Protein AF-A0A941WTY3-F1 (afdb_monomer_lite)

pLDDT: mean 93.13, std 7.0, range [55.88, 98.69]

Radius of gyration: 13.96 Å; chains: 1; bounding box: 29×38×30 Å

Structure (mmCIF, N/CA/C/O backbone):
data_AF-A0A941WTY3-F1
#
_entry.id   AF-A0A941WTY3-F1
#
loop_
_atom_site.group_PDB
_atom_site.id
_atom_site.type_symbol
_atom_site.label_atom_id
_atom_site.label_alt_id
_atom_site.label_comp_id
_atom_site.label_asym_id
_atom_site.label_entity_id
_atom_site.label_seq_id
_atom_site.pdbx_PDB_ins_code
_atom_site.Cartn_x
_atom_site.Cartn_y
_atom_site.Cartn_z
_atom_site.occupancy
_atom_site.B_iso_or_equiv
_atom_site.auth_seq_id
_atom_site.auth_comp_id
_atom_site.auth_asym_id
_atom_site.auth_atom_id
_atom_site.pdbx_PDB_model_num
ATOM 1 N N . SER A 1 1 ? 12.238 -16.392 -7.584 1.00 91.50 1 SER A N 1
ATOM 2 C CA . SER A 1 1 ? 12.641 -15.035 -8.008 1.00 91.50 1 SER A CA 1
ATOM 3 C C . SER A 1 1 ? 11.913 -14.000 -7.163 1.00 91.50 1 SER A C 1
ATOM 5 O O . SER A 1 1 ? 10.817 -14.285 -6.688 1.00 91.50 1 SER A O 1
ATOM 7 N N . THR A 1 2 ? 12.500 -12.818 -6.961 1.00 94.69 2 THR A N 1
ATOM 8 C CA . THR A 1 2 ? 11.845 -11.696 -6.263 1.00 94.69 2 THR A CA 1
ATOM 9 C C . THR A 1 2 ? 10.691 -11.154 -7.104 1.00 94.69 2 THR A C 1
ATOM 11 O O . THR A 1 2 ? 10.848 -10.961 -8.311 1.00 94.69 2 THR A O 1
ATOM 14 N N . ARG A 1 3 ? 9.529 -10.924 -6.481 1.00 92.19 3 ARG A N 1
ATOM 15 C CA . ARG A 1 3 ? 8.309 -10.448 -7.164 1.00 92.19 3 ARG A CA 1
ATOM 16 C C . ARG A 1 3 ? 8.012 -8.969 -6.924 1.00 92.19 3 ARG A C 1
ATOM 18 O O . ARG A 1 3 ? 7.413 -8.320 -7.773 1.00 92.19 3 ARG A O 1
ATOM 25 N N . TRP A 1 4 ? 8.412 -8.452 -5.771 1.00 95.12 4 TRP A N 1
ATOM 26 C CA . TRP A 1 4 ? 8.238 -7.060 -5.378 1.00 95.12 4 TRP A CA 1
ATOM 27 C C . TRP A 1 4 ? 9.135 -6.752 -4.177 1.00 95.12 4 TRP A C 1
ATOM 29 O O . TRP A 1 4 ? 9.662 -7.666 -3.536 1.00 95.12 4 TRP A O 1
ATOM 39 N N . ARG A 1 5 ? 9.325 -5.462 -3.907 1.00 96.88 5 ARG A N 1
ATOM 40 C CA . ARG A 1 5 ? 10.105 -4.908 -2.798 1.00 96.88 5 ARG A CA 1
ATOM 41 C C . ARG A 1 5 ? 9.295 -3.822 -2.098 1.00 96.88 5 ARG A C 1
ATOM 43 O O . ARG A 1 5 ? 8.485 -3.145 -2.730 1.00 96.88 5 ARG A O 1
ATOM 50 N N . THR A 1 6 ? 9.543 -3.635 -0.805 1.00 97.88 6 THR A N 1
ATOM 51 C CA . THR A 1 6 ? 8.953 -2.541 -0.020 1.00 97.88 6 THR A CA 1
ATOM 52 C C . THR A 1 6 ? 9.976 -1.885 0.879 1.00 97.88 6 THR A C 1
ATOM 54 O O . THR A 1 6 ? 10.868 -2.554 1.398 1.00 97.88 6 THR A O 1
ATOM 57 N N . VAL A 1 7 ? 9.799 -0.586 1.107 1.00 98.31 7 VAL A N 1
ATOM 58 C CA . VAL A 1 7 ? 10.575 0.195 2.074 1.00 98.31 7 VAL A CA 1
ATOM 59 C C . VAL A 1 7 ? 9.602 0.965 2.958 1.00 98.31 7 VAL A C 1
ATOM 61 O O . VAL A 1 7 ? 8.670 1.593 2.460 1.00 98.31 7 VAL A O 1
ATOM 64 N N . CYS A 1 8 ? 9.821 0.926 4.271 1.00 98.50 8 CYS A N 1
ATOM 65 C CA . CYS A 1 8 ? 9.001 1.638 5.246 1.00 98.50 8 CYS A CA 1
ATOM 66 C C . CYS A 1 8 ? 9.801 2.799 5.838 1.00 98.50 8 CYS A C 1
ATOM 68 O O . CYS A 1 8 ? 10.692 2.580 6.659 1.00 98.50 8 CYS A O 1
ATOM 70 N N . ASP A 1 9 ? 9.456 4.031 5.470 1.00 98.44 9 ASP A N 1
ATOM 71 C CA . ASP A 1 9 ? 9.920 5.216 6.188 1.00 98.44 9 ASP A CA 1
ATOM 72 C C . ASP A 1 9 ? 9.063 5.381 7.445 1.00 98.44 9 ASP A C 1
ATOM 74 O O . ASP A 1 9 ? 7.969 5.953 7.424 1.00 98.44 9 ASP A O 1
ATOM 78 N N . GLN A 1 10 ? 9.558 4.822 8.548 1.00 98.38 10 GLN A N 1
ATOM 79 C CA . GLN A 1 10 ? 8.836 4.790 9.819 1.00 98.38 10 GLN A CA 1
ATOM 80 C C . GLN A 1 10 ? 8.668 6.189 10.427 1.00 98.38 10 GLN A C 1
ATOM 82 O O . GLN A 1 10 ? 7.655 6.451 11.071 1.00 98.38 10 GLN A O 1
ATOM 87 N N . LYS A 1 11 ? 9.622 7.103 10.195 1.00 98.31 11 LYS A N 1
ATOM 88 C CA . LYS A 1 11 ? 9.596 8.458 10.762 1.00 98.31 11 LYS A CA 1
ATOM 89 C C . LYS A 1 11 ? 8.524 9.311 10.094 1.00 98.31 11 LYS A C 1
ATOM 91 O O . LYS A 1 11 ? 7.745 9.967 10.779 1.00 98.31 11 LYS A O 1
ATOM 96 N N . ASN A 1 12 ? 8.471 9.284 8.764 1.00 98.12 12 ASN A N 1
ATOM 97 C CA . ASN A 1 12 ? 7.517 10.086 7.998 1.00 98.12 12 ASN A CA 1
ATOM 98 C C . ASN A 1 12 ? 6.209 9.337 7.704 1.00 98.12 12 ASN A C 1
ATOM 100 O O . ASN A 1 12 ? 5.288 9.918 7.135 1.00 98.12 12 ASN A O 1
ATOM 104 N N . ARG A 1 13 ? 6.104 8.067 8.122 1.00 98.31 13 ARG A N 1
ATOM 105 C CA . ARG A 1 13 ? 4.950 7.182 7.898 1.00 98.31 13 ARG A CA 1
ATOM 106 C C . ARG A 1 13 ? 4.627 7.032 6.409 1.00 98.31 13 ARG A C 1
ATOM 108 O O . ARG A 1 13 ? 3.483 7.183 5.986 1.00 98.31 13 ARG A O 1
ATOM 115 N N . VAL A 1 14 ? 5.649 6.729 5.610 1.00 98.69 14 VAL A N 1
ATOM 116 C CA . VAL A 1 14 ? 5.510 6.500 4.166 1.00 98.69 14 VAL A CA 1
ATOM 117 C C . VAL A 1 14 ? 5.876 5.057 3.832 1.00 98.69 14 VAL A C 1
ATOM 119 O O . VAL A 1 14 ? 6.924 4.560 4.240 1.00 98.69 14 VAL A O 1
ATOM 122 N N . TYR A 1 15 ? 5.012 4.390 3.072 1.00 98.56 15 TYR A N 1
ATOM 123 C CA . TYR A 1 15 ? 5.207 3.020 2.606 1.00 98.56 15 TYR A CA 1
ATOM 124 C C . TYR A 1 15 ? 5.474 3.013 1.102 1.00 98.56 15 TYR A C 1
ATOM 126 O O . TYR A 1 15 ? 4.621 3.431 0.322 1.00 98.56 15 TYR A O 1
ATOM 134 N N . TYR A 1 16 ? 6.648 2.553 0.690 1.00 98.25 16 TYR A N 1
ATOM 135 C CA . TYR A 1 16 ? 7.039 2.438 -0.714 1.00 98.25 16 TYR A CA 1
ATOM 136 C C . TYR A 1 16 ? 6.841 1.004 -1.190 1.00 98.25 16 TYR A C 1
ATOM 138 O O . TYR A 1 16 ? 7.164 0.065 -0.461 1.00 98.25 16 TYR A O 1
ATOM 146 N N . PHE A 1 17 ? 6.357 0.842 -2.418 1.00 97.44 17 PHE A N 1
ATOM 147 C CA . PHE A 1 17 ? 6.162 -0.448 -3.066 1.00 97.44 17 PHE A CA 1
ATOM 148 C C . PHE A 1 17 ? 6.702 -0.407 -4.494 1.00 97.44 17 PHE A C 1
ATOM 150 O O . PHE A 1 17 ? 6.387 0.499 -5.267 1.00 97.44 17 PHE A O 1
ATOM 157 N N . GLU A 1 18 ? 7.481 -1.424 -4.847 1.00 94.94 18 GLU A N 1
ATOM 158 C CA . GLU A 1 18 ? 8.045 -1.602 -6.179 1.00 94.94 18 GLU A CA 1
ATOM 159 C C . GLU A 1 18 ? 7.790 -3.041 -6.671 1.00 94.94 18 GLU A C 1
ATOM 161 O O . GLU A 1 18 ? 8.323 -3.994 -6.092 1.00 94.94 18 GLU A O 1
ATOM 166 N N . PRO A 1 19 ? 6.979 -3.242 -7.723 1.00 91.31 19 PRO A N 1
ATOM 167 C CA . PRO A 1 19 ? 6.857 -4.531 -8.401 1.00 91.31 19 PRO A CA 1
ATOM 168 C C . PRO A 1 19 ? 8.080 -4.799 -9.293 1.00 91.31 19 PRO A C 1
ATOM 170 O O . PRO A 1 19 ? 8.435 -3.964 -10.111 1.00 91.31 19 PRO A O 1
ATOM 173 N N . THR A 1 20 ? 8.681 -5.993 -9.242 1.00 89.81 20 THR A N 1
ATOM 174 C CA . THR A 1 20 ? 9.889 -6.279 -10.055 1.00 89.81 20 THR A CA 1
ATOM 175 C C . THR A 1 20 ? 9.609 -6.455 -11.549 1.00 89.81 20 THR A C 1
ATOM 177 O O . THR A 1 20 ? 10.534 -6.441 -12.356 1.00 89.81 20 THR A O 1
ATOM 180 N N . LEU A 1 21 ? 8.341 -6.656 -11.921 1.00 85.50 21 LEU A N 1
ATOM 181 C CA . LEU A 1 21 ? 7.894 -6.810 -13.309 1.00 85.50 21 LEU A CA 1
ATOM 182 C C . LEU A 1 21 ? 7.368 -5.506 -13.925 1.00 85.50 21 LEU A C 1
ATOM 184 O O . LEU A 1 21 ? 7.082 -5.490 -15.119 1.00 85.50 21 LEU A O 1
ATOM 188 N N . ALA A 1 22 ? 7.219 -4.435 -13.139 1.00 78.31 22 ALA A N 1
ATOM 189 C CA . ALA A 1 22 ? 6.843 -3.118 -13.648 1.00 78.31 22 ALA A CA 1
ATOM 190 C C . ALA A 1 22 ? 7.983 -2.127 -13.387 1.00 78.31 22 ALA A C 1
ATOM 192 O O 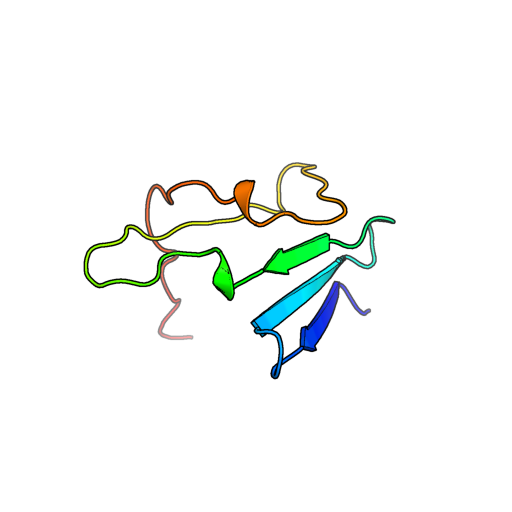. ALA A 1 22 ? 8.721 -2.261 -12.419 1.00 78.31 22 ALA A O 1
ATOM 193 N N . MET A 1 23 ? 8.138 -1.132 -14.257 1.00 78.69 23 MET A N 1
ATOM 194 C CA . MET A 1 23 ? 9.227 -0.153 -14.129 1.00 78.69 23 MET A CA 1
ATOM 195 C C . MET A 1 23 ? 8.939 0.934 -13.083 1.00 78.69 23 MET A C 1
ATOM 197 O O . MET A 1 23 ? 9.849 1.640 -12.661 1.00 78.69 23 MET A O 1
ATOM 201 N N . GLU A 1 24 ? 7.682 1.062 -12.654 1.00 88.19 24 GLU A N 1
ATOM 202 C CA . GLU A 1 24 ? 7.214 2.160 -11.811 1.00 88.19 24 GLU A CA 1
ATOM 203 C C . GLU A 1 24 ? 7.155 1.770 -10.328 1.00 88.19 24 GLU A C 1
ATOM 205 O O . GLU A 1 24 ? 6.547 0.767 -9.947 1.00 88.19 24 GLU A O 1
ATOM 210 N N . THR A 1 25 ? 7.746 2.614 -9.479 1.00 93.88 25 THR A N 1
ATOM 211 C CA . THR A 1 25 ? 7.602 2.569 -8.016 1.00 93.88 25 THR A CA 1
ATOM 212 C C . THR A 1 25 ? 6.537 3.565 -7.580 1.00 93.88 25 THR A C 1
ATOM 214 O O . THR A 1 25 ? 6.455 4.675 -8.112 1.00 93.88 25 THR A O 1
ATOM 217 N N . PHE A 1 26 ? 5.771 3.227 -6.547 1.00 97.00 26 PHE A N 1
ATOM 218 C CA . PHE A 1 26 ? 4.869 4.180 -5.910 1.00 97.00 26 PHE A CA 1
ATOM 219 C C . PHE A 1 26 ? 5.010 4.171 -4.390 1.00 97.00 26 PHE A C 1
ATOM 221 O O . PHE A 1 26 ? 5.567 3.256 -3.781 1.00 97.00 26 PHE A O 1
ATOM 228 N N . ARG A 1 27 ? 4.483 5.223 -3.768 1.00 98.31 27 ARG A N 1
ATOM 229 C CA . ARG A 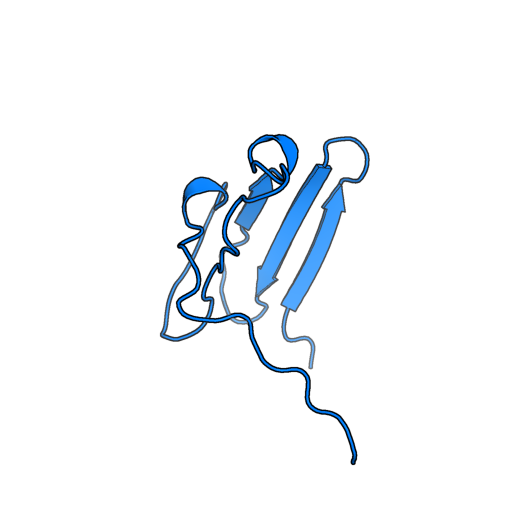1 27 ? 4.432 5.394 -2.319 1.00 98.31 27 ARG A CA 1
ATOM 230 C C . ARG A 1 27 ? 3.020 5.668 -1.833 1.00 98.31 27 ARG A C 1
ATOM 232 O O . ARG A 1 27 ? 2.204 6.257 -2.543 1.00 98.31 27 ARG A O 1
ATOM 239 N N . VAL A 1 28 ? 2.781 5.306 -0.584 1.00 98.50 28 VAL A N 1
ATOM 240 C CA . VAL A 1 28 ? 1.574 5.605 0.180 1.00 98.50 28 VAL A CA 1
ATOM 241 C C . VAL A 1 28 ? 1.977 6.434 1.391 1.00 98.50 28 VAL A C 1
ATOM 243 O O . VAL A 1 28 ? 2.838 6.040 2.173 1.00 98.50 28 VAL A O 1
ATOM 246 N N . ASP A 1 29 ? 1.369 7.604 1.521 1.00 98.44 29 ASP A N 1
ATOM 247 C CA . ASP A 1 29 ? 1.552 8.539 2.622 1.00 98.44 29 ASP A CA 1
ATOM 248 C C . ASP A 1 29 ? 0.495 8.242 3.689 1.00 98.44 29 ASP A C 1
ATOM 250 O O . ASP A 1 29 ? -0.661 8.655 3.577 1.00 98.44 29 ASP A O 1
ATOM 254 N N . LEU A 1 30 ? 0.877 7.477 4.712 1.00 98.12 30 LEU A N 1
ATOM 255 C CA . LEU A 1 30 ? -0.057 7.016 5.740 1.00 98.12 30 LEU A CA 1
ATOM 256 C C . LEU A 1 30 ? -0.572 8.178 6.596 1.00 98.12 30 LEU A C 1
ATOM 258 O O . LEU A 1 30 ? -1.649 8.072 7.171 1.00 98.12 30 LEU A O 1
ATOM 262 N N . ALA A 1 31 ? 0.151 9.302 6.658 1.00 97.12 31 ALA A N 1
ATOM 263 C CA . ALA A 1 31 ? -0.306 10.490 7.375 1.00 97.12 31 ALA A CA 1
ATOM 264 C C . ALA A 1 31 ? -1.510 11.170 6.698 1.00 97.12 31 ALA A C 1
ATOM 266 O O . ALA A 1 31 ? -2.201 11.958 7.339 1.00 97.12 31 ALA A O 1
ATOM 267 N N . LYS A 1 32 ? -1.772 10.865 5.421 1.00 97.31 32 LYS A N 1
ATOM 268 C CA . LYS A 1 32 ? -2.916 11.375 4.648 1.00 97.31 32 LYS A CA 1
ATOM 269 C C . LYS A 1 32 ? -4.100 10.408 4.604 1.00 97.31 32 LYS A C 1
ATOM 271 O O . LYS A 1 32 ? -5.078 10.682 3.911 1.00 97.31 32 LYS A O 1
ATOM 276 N N . ILE A 1 33 ? -4.018 9.280 5.307 1.00 96.38 33 ILE A N 1
ATOM 2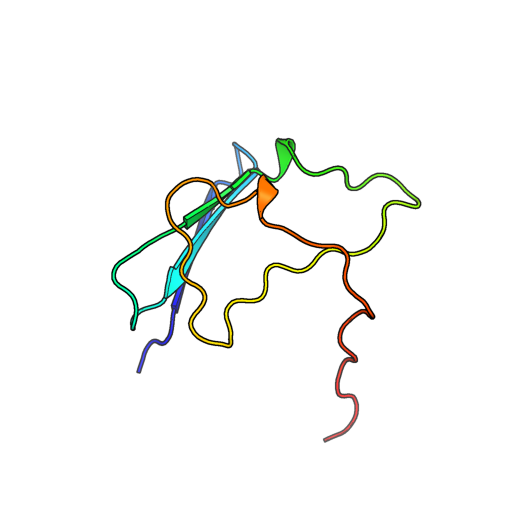77 C CA . ILE A 1 33 ? -5.095 8.295 5.391 1.00 96.38 33 ILE A CA 1
ATOM 278 C C . ILE A 1 33 ? -5.781 8.434 6.747 1.00 96.38 33 ILE A C 1
ATOM 280 O O . ILE A 1 33 ? -5.139 8.385 7.793 1.00 96.38 33 ILE A O 1
ATOM 284 N N . ASP A 1 34 ? -7.104 8.576 6.721 1.00 95.56 34 ASP A N 1
ATOM 285 C CA . ASP A 1 34 ? -7.919 8.531 7.930 1.00 95.56 34 ASP A CA 1
ATOM 286 C C . ASP A 1 34 ? -8.121 7.075 8.374 1.00 95.56 34 ASP A C 1
ATOM 288 O O . ASP A 1 34 ? -8.741 6.289 7.646 1.00 95.56 34 ASP A O 1
ATOM 292 N N . PHE A 1 35 ? -7.569 6.753 9.547 1.00 95.69 35 PHE A N 1
ATOM 293 C CA . PHE A 1 35 ? -7.690 5.475 10.259 1.00 95.69 35 PHE A CA 1
ATOM 294 C C . PHE A 1 35 ? -8.607 5.578 11.491 1.00 95.69 35 PHE A C 1
ATOM 296 O O . PHE A 1 35 ? -8.580 4.710 12.364 1.00 95.69 35 PHE A O 1
ATOM 303 N N . GLY A 1 36 ? -9.390 6.654 11.609 1.00 97.44 36 GLY A N 1
ATOM 304 C CA . GLY A 1 36 ? -10.345 6.840 12.693 1.00 97.44 36 GLY A CA 1
ATOM 305 C C . GLY A 1 36 ? -11.373 5.708 12.774 1.00 97.44 36 GLY A C 1
ATOM 306 O O . GLY A 1 36 ? -11.679 5.021 11.793 1.00 97.44 36 GLY A O 1
ATOM 307 N N . LYS A 1 37 ? -11.940 5.507 13.967 1.00 97.00 37 LYS A N 1
ATOM 308 C CA . LYS A 1 37 ? -12.987 4.503 14.188 1.00 97.00 37 LYS A CA 1
ATOM 309 C C . LYS A 1 37 ? -14.177 4.767 13.257 1.00 97.00 37 LYS A C 1
ATOM 311 O O . LYS A 1 37 ? -14.668 5.887 13.184 1.00 97.00 37 LYS A O 1
ATOM 316 N N . GLY A 1 38 ? -14.661 3.720 12.589 1.00 93.81 38 GLY A N 1
ATOM 317 C CA . GLY A 1 38 ? -15.796 3.806 11.662 1.00 93.81 38 GLY A CA 1
ATOM 318 C C . GLY A 1 38 ? -15.420 4.191 10.229 1.00 93.81 38 GLY A C 1
ATOM 319 O O . GLY A 1 38 ? -16.293 4.206 9.363 1.00 93.81 38 GLY A O 1
ATOM 320 N N . THR A 1 39 ? -14.141 4.458 9.947 1.00 94.62 39 THR A N 1
ATOM 321 C CA . THR A 1 39 ? -13.672 4.596 8.564 1.00 94.62 39 THR A CA 1
ATOM 322 C C . THR A 1 39 ? -13.756 3.246 7.842 1.00 94.62 39 THR A C 1
ATOM 324 O O . THR A 1 39 ? -13.374 2.224 8.416 1.00 94.62 39 THR A O 1
ATOM 327 N N . PRO A 1 40 ? -14.280 3.199 6.603 1.00 92.81 40 PRO A N 1
ATOM 328 C CA . PRO A 1 40 ? -14.395 1.946 5.867 1.00 92.81 40 PRO A CA 1
ATOM 329 C C . PRO A 1 40 ? -13.023 1.455 5.402 1.00 92.81 40 PRO A C 1
ATOM 331 O O . PRO A 1 40 ? -12.128 2.254 5.110 1.00 92.81 40 PRO A O 1
ATOM 334 N N . GLU A 1 41 ? -12.886 0.144 5.230 1.00 94.69 41 GLU A N 1
ATOM 335 C CA . GLU A 1 41 ? -11.697 -0.461 4.647 1.00 94.69 41 GLU A CA 1
ATOM 336 C C . GLU A 1 41 ? -11.490 0.017 3.208 1.00 94.69 41 GLU A C 1
ATOM 338 O O . GLU A 1 41 ? -12.428 0.204 2.420 1.00 94.69 41 GLU A O 1
ATOM 343 N N . ARG A 1 42 ? -10.221 0.192 2.842 1.00 95.31 42 ARG A N 1
ATOM 344 C CA . ARG A 1 42 ? -9.815 0.638 1.512 1.00 95.31 42 ARG A CA 1
ATOM 345 C C . ARG A 1 42 ? -8.786 -0.319 0.932 1.00 95.31 42 ARG A C 1
ATOM 347 O O . ARG A 1 42 ? -7.969 -0.881 1.654 1.00 95.31 42 ARG A O 1
ATOM 354 N N . VAL A 1 43 ? -8.808 -0.468 -0.385 1.00 95.88 43 VAL A N 1
ATOM 355 C CA . VAL A 1 43 ? -7.906 -1.341 -1.135 1.00 95.88 43 VAL A CA 1
ATOM 356 C C . VAL A 1 43 ? -7.295 -0.588 -2.312 1.00 95.88 43 VAL A C 1
ATOM 358 O O . VAL A 1 43 ? -7.980 0.139 -3.036 1.00 95.88 43 VAL A O 1
ATOM 361 N N . LEU A 1 44 ? -5.999 -0.800 -2.523 1.00 95.19 44 LEU A N 1
ATOM 362 C CA . LEU A 1 44 ? -5.297 -0.447 -3.750 1.00 95.19 44 LEU A CA 1
ATOM 363 C C . LEU A 1 44 ? -5.087 -1.738 -4.552 1.00 95.19 44 LEU A C 1
ATOM 365 O O . LEU A 1 44 ? -4.213 -2.543 -4.239 1.00 95.19 44 LEU A O 1
ATOM 369 N N . LYS A 1 45 ? -5.945 -1.994 -5.547 1.00 93.06 45 LYS A N 1
ATOM 370 C CA . LYS A 1 45 ? -5.851 -3.215 -6.369 1.00 93.06 45 LYS A CA 1
ATOM 371 C C . LYS A 1 45 ? -4.665 -3.095 -7.328 1.00 93.06 45 LYS A C 1
ATOM 373 O O . LYS A 1 45 ? -4.689 -2.219 -8.183 1.00 93.06 45 LYS A O 1
ATOM 378 N N . LEU A 1 46 ? -3.688 -3.996 -7.215 1.00 90.69 46 LEU A N 1
ATOM 379 C CA . LEU A 1 46 ? -2.514 -4.067 -8.105 1.00 90.69 46 LEU A CA 1
ATOM 380 C C . LEU A 1 46 ? -2.703 -5.030 -9.292 1.00 90.69 46 LEU A C 1
ATOM 382 O O . LEU A 1 46 ? -1.892 -5.074 -10.209 1.00 90.69 46 LEU A O 1
ATOM 386 N N . VAL A 1 47 ? -3.767 -5.833 -9.270 1.00 87.56 47 VAL A N 1
ATOM 387 C CA . VAL A 1 47 ? -4.095 -6.795 -10.332 1.00 87.56 47 VAL A CA 1
ATOM 388 C C . VAL A 1 47 ? -4.860 -6.132 -11.481 1.00 87.56 47 VAL A C 1
ATOM 390 O O . VAL A 1 47 ? -5.435 -5.055 -11.317 1.00 87.56 47 VAL A O 1
ATOM 393 N N . GLY A 1 48 ? -4.909 -6.803 -12.636 1.00 85.31 48 GLY A N 1
ATOM 394 C CA . GLY A 1 48 ? -5.670 -6.337 -13.801 1.00 85.31 48 GLY A CA 1
ATOM 395 C C . GLY A 1 48 ? -4.965 -5.251 -14.617 1.00 85.31 48 GLY A C 1
ATOM 396 O O . GLY A 1 48 ? -5.632 -4.392 -15.178 1.00 85.31 48 GLY A O 1
ATOM 397 N N . GLY A 1 49 ? -3.628 -5.258 -14.649 1.00 81.06 49 GLY A N 1
ATOM 398 C CA . GLY A 1 49 ? -2.836 -4.327 -15.465 1.00 81.06 49 GLY A CA 1
ATOM 399 C C . GLY A 1 49 ? -2.779 -2.892 -14.932 1.00 81.06 49 GLY A C 1
ATOM 400 O O . GLY A 1 49 ? -2.422 -1.981 -15.672 1.00 81.06 49 GLY A O 1
ATOM 401 N N . ARG A 1 50 ? -3.140 -2.667 -13.663 1.00 85.62 50 ARG A N 1
ATOM 402 C CA . ARG A 1 50 ? -3.103 -1.336 -13.045 1.00 85.62 50 ARG A CA 1
ATOM 403 C C . ARG A 1 50 ? -1.669 -0.978 -12.668 1.00 85.62 50 ARG A C 1
ATOM 405 O O . ARG A 1 50 ? -1.019 -1.722 -11.939 1.00 85.62 50 ARG A O 1
ATOM 412 N N . ILE A 1 51 ? -1.205 0.171 -13.145 1.00 88.38 51 ILE A N 1
ATOM 413 C CA . ILE A 1 51 ? 0.120 0.716 -12.842 1.00 88.38 51 ILE A CA 1
ATOM 414 C C . ILE A 1 51 ? -0.073 1.991 -12.025 1.00 88.38 51 ILE A C 1
ATOM 416 O O . ILE A 1 51 ? -0.930 2.815 -12.340 1.00 88.38 51 ILE A O 1
ATOM 420 N N . TYR A 1 52 ? 0.727 2.139 -10.973 1.00 93.25 52 TYR A N 1
ATOM 421 C CA . TYR A 1 52 ? 0.768 3.324 -10.126 1.00 93.25 52 TYR A CA 1
ATOM 422 C C . TYR A 1 52 ? 2.190 3.872 -10.123 1.00 93.25 52 TYR A C 1
ATOM 424 O O . TYR A 1 52 ? 3.145 3.100 -10.104 1.00 93.25 52 TYR A O 1
ATOM 432 N N . THR A 1 53 ? 2.321 5.195 -10.104 1.00 93.44 53 THR A N 1
ATOM 433 C CA . THR A 1 53 ? 3.610 5.887 -10.018 1.00 93.44 53 THR A CA 1
ATOM 434 C C . THR A 1 53 ? 3.501 7.059 -9.048 1.00 93.44 53 THR A C 1
ATOM 436 O O . THR A 1 53 ? 2.413 7.598 -8.817 1.00 93.44 53 THR A O 1
ATOM 439 N N . GLY A 1 54 ? 4.615 7.442 -8.431 1.00 95.19 54 GLY A N 1
ATOM 440 C CA . GLY A 1 54 ? 4.646 8.561 -7.496 1.00 95.19 54 GLY A CA 1
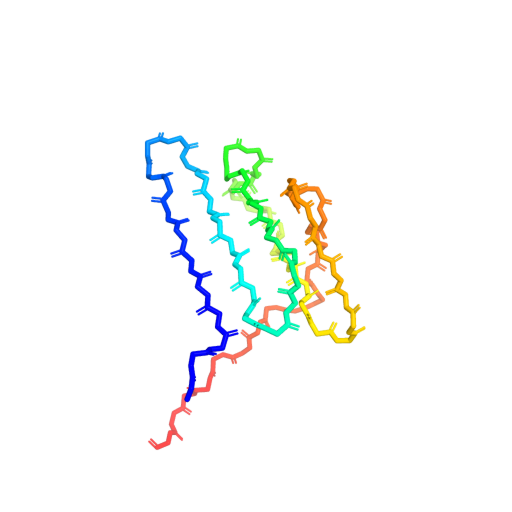ATOM 441 C C . GLY A 1 54 ? 3.796 8.305 -6.247 1.00 95.19 54 GLY A C 1
ATOM 442 O O . GLY A 1 54 ? 3.979 7.304 -5.558 1.00 95.19 54 GLY A O 1
ATOM 443 N N . ASN A 1 55 ? 2.902 9.233 -5.896 1.00 97.56 55 ASN A N 1
ATOM 444 C CA . ASN A 1 55 ? 2.060 9.122 -4.701 1.00 97.56 55 ASN A CA 1
ATOM 445 C C . ASN A 1 55 ? 0.687 8.510 -5.024 1.00 97.56 55 ASN A C 1
ATOM 447 O O . ASN A 1 55 ? -0.185 9.194 -5.549 1.00 97.56 55 ASN A O 1
ATOM 451 N N . ALA A 1 56 ? 0.469 7.261 -4.613 1.00 97.69 56 ALA A N 1
ATOM 452 C CA . ALA A 1 56 ? -0.765 6.514 -4.855 1.00 97.69 56 ALA A CA 1
ATOM 453 C C . ALA A 1 56 ? -1.801 6.622 -3.717 1.00 97.69 56 ALA A C 1
ATOM 455 O O . ALA A 1 56 ? -2.786 5.888 -3.699 1.00 97.69 56 ALA A O 1
ATOM 456 N N . THR A 1 57 ? -1.609 7.514 -2.740 1.00 98.12 57 THR A N 1
ATOM 457 C CA . THR A 1 57 ? -2.479 7.582 -1.546 1.00 98.12 57 THR A CA 1
ATOM 458 C C . THR A 1 57 ? -3.946 7.842 -1.893 1.00 98.12 57 THR A C 1
ATOM 460 O O . THR A 1 57 ? -4.838 7.220 -1.322 1.00 98.12 57 THR A O 1
ATOM 463 N N . ALA A 1 58 ? -4.205 8.715 -2.869 1.00 96.88 58 ALA A N 1
ATOM 464 C CA . ALA A 1 58 ? -5.560 9.027 -3.327 1.00 96.88 58 ALA A CA 1
ATOM 465 C C . ALA A 1 58 ? -6.174 7.924 -4.214 1.00 96.88 58 ALA A C 1
ATOM 467 O O . ALA A 1 58 ? -7.361 7.975 -4.531 1.00 96.88 58 ALA A O 1
ATOM 468 N N . GLU A 1 59 ? -5.397 6.909 -4.605 1.00 96.94 59 GLU A N 1
ATOM 469 C CA . GLU A 1 59 ? -5.845 5.830 -5.493 1.00 96.94 59 GLU A CA 1
ATOM 470 C C . GLU A 1 59 ? -6.509 4.659 -4.766 1.00 96.94 59 GLU A C 1
ATOM 472 O O . GLU A 1 59 ? -7.097 3.771 -5.393 1.00 96.94 59 GLU A O 1
ATOM 477 N N . PHE A 1 60 ? -6.483 4.679 -3.434 1.00 96.50 60 PHE A N 1
ATOM 478 C CA . PHE A 1 60 ? -7.252 3.747 -2.629 1.00 96.50 60 PHE 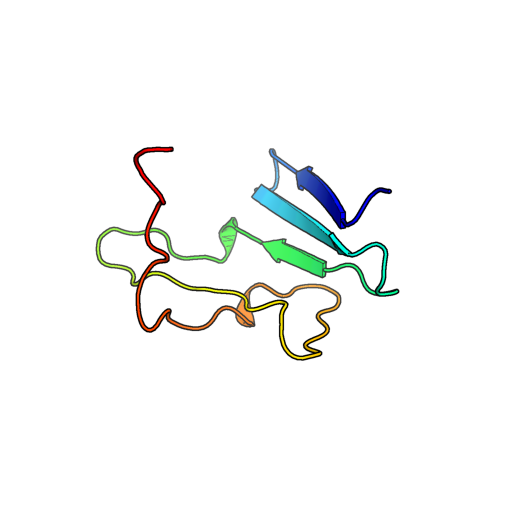A CA 1
ATOM 479 C C . PHE A 1 60 ? -8.748 3.923 -2.903 1.00 96.50 60 PHE A C 1
ATOM 481 O O . PHE A 1 60 ? -9.274 5.034 -3.012 1.00 96.50 60 PHE A O 1
ATOM 488 N N . ARG A 1 61 ? -9.454 2.802 -3.030 1.00 94.88 61 ARG A N 1
ATOM 489 C CA . ARG A 1 61 ? -10.912 2.769 -3.190 1.00 94.88 61 ARG A CA 1
ATOM 490 C C . ARG A 1 61 ? -11.517 1.989 -2.037 1.00 94.88 61 ARG A C 1
ATOM 492 O O . ARG A 1 61 ? -10.860 1.106 -1.488 1.00 94.88 61 ARG A O 1
ATOM 499 N N . ARG A 1 62 ? -12.758 2.314 -1.667 1.00 94.88 62 ARG A N 1
ATOM 500 C CA . ARG A 1 62 ? -13.518 1.528 -0.687 1.00 94.88 62 ARG A CA 1
ATOM 501 C C . ARG A 1 62 ? -13.511 0.060 -1.117 1.00 94.88 62 ARG A C 1
ATOM 503 O O . ARG A 1 62 ? -13.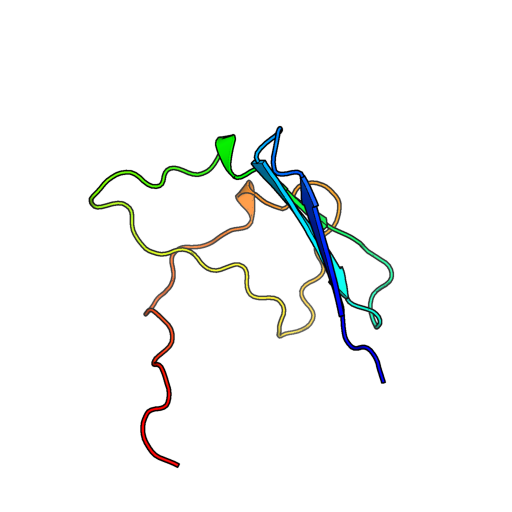720 -0.228 -2.294 1.00 94.88 62 ARG A O 1
ATOM 510 N N . SER A 1 63 ? -13.224 -0.841 -0.185 1.00 94.12 63 SER A N 1
ATOM 511 C CA . SER A 1 63 ? -13.318 -2.272 -0.463 1.00 94.12 63 SER A CA 1
ATOM 512 C C . SER A 1 63 ? -14.782 -2.707 -0.451 1.00 94.12 63 SER A C 1
ATOM 514 O O . SER A 1 63 ? -15.524 -2.310 0.446 1.00 94.12 63 SER A O 1
ATOM 516 N N . ASP A 1 64 ? -15.189 -3.545 -1.407 1.00 90.12 64 ASP A N 1
ATOM 517 C CA . ASP A 1 64 ? -16.531 -4.149 -1.409 1.00 90.12 64 ASP A CA 1
ATOM 518 C C . ASP A 1 64 ? -16.704 -5.087 -0.201 1.00 90.12 64 ASP A C 1
ATOM 520 O O . ASP A 1 64 ? -17.757 -5.134 0.429 1.00 90.12 64 ASP A O 1
ATOM 524 N N . LYS A 1 65 ? -15.632 -5.813 0.138 1.00 90.75 65 LYS A N 1
ATOM 525 C CA . LYS A 1 65 ? -15.477 -6.619 1.354 1.00 90.75 65 LYS A CA 1
ATOM 526 C C . LYS A 1 65 ? -13.994 -6.725 1.732 1.00 90.75 65 LYS A C 1
ATOM 528 O O . LYS A 1 65 ? -13.155 -6.722 0.823 1.00 90.75 65 LYS A O 1
ATOM 533 N N . PRO A 1 66 ? -13.630 -6.821 3.021 1.00 90.19 66 PRO A N 1
ATOM 534 C CA . PRO A 1 66 ? -12.283 -7.223 3.416 1.00 90.19 66 PRO A CA 1
ATOM 535 C C . PRO A 1 66 ? -11.940 -8.601 2.836 1.00 90.19 66 PRO A C 1
ATOM 537 O O . PRO A 1 66 ? -12.828 -9.430 2.611 1.00 90.19 66 PRO A O 1
ATOM 540 N N . PHE A 1 67 ? -10.659 -8.854 2.565 1.00 90.62 67 PHE A N 1
ATOM 541 C CA . PHE A 1 67 ? -10.251 -10.199 2.171 1.00 90.62 67 PHE A CA 1
ATOM 542 C C . PHE A 1 67 ? -10.435 -11.154 3.356 1.00 90.62 67 PHE A C 1
ATOM 544 O O . PHE A 1 67 ? -10.255 -10.777 4.513 1.00 90.62 67 PHE A O 1
ATOM 551 N N . VAL A 1 68 ? -10.823 -12.390 3.059 1.00 93.31 68 VAL A N 1
ATOM 552 C CA . VAL A 1 68 ? -11.021 -13.422 4.077 1.00 93.31 68 VAL A CA 1
ATOM 553 C C . VAL A 1 68 ? -9.689 -14.124 4.297 1.00 93.31 68 VAL A C 1
ATOM 555 O O . VAL A 1 68 ? -9.059 -14.569 3.337 1.00 93.31 68 VAL A O 1
ATOM 558 N N . PHE A 1 69 ? -9.251 -14.203 5.551 1.00 94.19 69 PHE A N 1
ATOM 559 C CA . PHE A 1 69 ? -8.099 -15.020 5.912 1.00 94.19 69 PHE A CA 1
ATOM 560 C C . PHE A 1 69 ? -8.427 -16.496 5.693 1.00 94.19 69 PHE A C 1
ATOM 562 O O . PHE A 1 69 ? -9.503 -16.964 6.065 1.00 94.19 69 PHE A O 1
ATOM 569 N N . LEU A 1 70 ? -7.492 -17.231 5.100 1.00 94.06 70 LEU A N 1
ATOM 570 C CA . LEU A 1 70 ? -7.593 -18.680 5.020 1.00 94.06 70 LEU A CA 1
ATOM 571 C C . LEU A 1 70 ? -7.122 -19.268 6.357 1.00 94.06 70 LEU A C 1
ATOM 573 O O . LEU A 1 70 ? -5.957 -19.111 6.716 1.00 94.06 70 LEU A O 1
ATOM 577 N N . PHE A 1 71 ? -8.019 -19.928 7.086 1.00 90.12 71 PHE A N 1
ATOM 578 C CA . PHE A 1 71 ? -7.697 -20.667 8.308 1.00 90.12 71 PHE A CA 1
ATOM 579 C C . PHE A 1 71 ? -7.825 -22.173 8.030 1.00 90.12 71 PHE A C 1
ATOM 581 O O . PHE A 1 71 ? -8.857 -22.594 7.514 1.00 90.12 71 PHE A O 1
ATOM 588 N N . GLY A 1 72 ? -6.805 -22.972 8.375 1.00 68.62 72 GLY A N 1
ATOM 589 C CA . GLY A 1 72 ? -6.859 -24.443 8.316 1.00 68.62 72 GLY A CA 1
ATOM 590 C C . GLY A 1 72 ? -6.399 -25.084 7.000 1.00 68.62 72 GLY A C 1
ATOM 591 O O . GLY A 1 72 ? -7.205 -25.684 6.294 1.00 68.62 72 GLY A O 1
ATOM 592 N N . VAL A 1 73 ? -5.094 -25.003 6.718 1.00 55.88 73 VAL A N 1
ATOM 593 C CA . VAL A 1 73 ? -4.388 -26.108 6.039 1.00 55.88 73 VAL A CA 1
ATOM 594 C C . VAL A 1 73 ? -3.951 -27.101 7.107 1.00 55.88 73 VAL A C 1
ATOM 596 O O . VAL A 1 73 ? -3.573 -26.610 8.197 1.00 55.88 73 VAL A O 1
#

Sequence (73 aa):
STRWRTVCDQKNRVYYFEPTLAMETFRVDLAKIDFGKGTPERVLKLVGGRIYTGNATAEFRRSDKPFVFLFGV

Foldseek 3Di:
DDQKDWDAPPVQRKIKIGGPPDPAIEIARVVPDDPDPPDADWDQDPPDPDDDHYYCNVVIDGDPDDDDDDDDD

Secondary structure (DSSP, 8-state):
---EEEEEETTTTEEEEEETTSS--EEEEGGGS---TTPPPEE----SS----EE-GGG-EE-SSPPPP----